Protein AF-W7PSU5-F1 (afdb_monomer)

Radius of gyration: 20.93 Å; Cα contacts (8 Å, |Δi|>4): 108; chains: 1; bounding box: 45×45×67 Å

Nearest PDB structures (foldseek):
  7b0c-assembly1_B  TM=6.839E-01  e=3.785E-07  Streptomyces coelicolor A3(2)
  2y75-assembly1_E  TM=8.834E-01  e=1.395E-05  Bacillus subtilis
  6y45-assembly2_D  TM=7.097E-01  e=4.373E-05  Streptomyces venezuelae ATCC 10712
  4chu-assembly1_A  TM=7.831E-01  e=3.377E-04  Escherichia coli K-12
  3k69-assembly1_A-2  TM=6.699E-01  e=1.546E-04  Lactiplantibacillus plantarum

Sequence (168 aa):
MQLTQFTDNALRVLMYLGFRNEDQVTISEISSAYDISRSYLMKVVSHLAAKGFVHTSRGKGGGIRLSRHPSLINLGEVIRECEPDFHVVECLGPVQSSCPLLPNACCARSCARRYMGSSASWTSTASKIWWRAPVLVMSSCAVPTESNVAPLTVDALPAELGILGNVA

Foldseek 3Di:
DDQDPLLVLLVLVLVVQLLVPPQFDALVRSCVVVVNDSVSVVVSQVLCVVVQQWDFDDDDRTHIHGNDHSVPDDSVVSSPSRGVDPDPDPLCDPDDDPDPCPDPRPPVNVVCCVVVVPPPDPDDDDDDDDDDDDDDDDDDDDDDDPVPPDPPPPVPDDPPPPPDDDDD

Solvent-accessible surface area (backbone atoms only — not comparable to full-atom values): 11193 Å² total; per-residue (Å²): 140,78,77,53,74,64,33,53,51,45,51,51,51,53,51,52,37,48,71,52,65,82,47,69,42,42,66,66,58,55,19,67,75,67,75,42,60,58,74,58,48,53,54,46,50,51,51,37,37,76,71,59,55,30,43,76,48,82,68,94,94,36,23,36,30,58,60,58,63,64,92,77,61,58,64,71,57,52,44,54,77,54,34,94,77,79,50,95,42,64,68,69,43,94,57,95,48,90,54,86,42,61,92,87,66,41,60,65,51,58,53,46,51,64,61,66,66,64,78,75,82,92,70,90,88,79,84,87,82,79,93,84,82,81,95,80,86,89,86,75,82,88,70,88,54,80,91,72,61,72,78,83,62,80,86,78,66,80,96,76,78,79,76,76,78,88,84,133

Secondary structure (DSSP, 8-state):
----HHHHHHHHHHHHHHHTTT--B-HHHHHHHHT--HHHHHHHHHHHHHTTSEEE--STT--EEESS-GGG--HHHHHHHH-TT--SSGGGSSS----TTTTTT-HHHHHHHHHHTTTS--SS---S--S-S------S--PPPGGGS----GGGS-S---------

pLDDT: mean 71.39, std 23.51, range [31.28, 97.44]

Structure (mmCIF, N/CA/C/O backbone):
data_AF-W7PSU5-F1
#
_entry.id   AF-W7PSU5-F1
#
loop_
_atom_site.group_PDB
_atom_site.id
_atom_site.type_symbol
_atom_site.label_atom_id
_atom_site.label_alt_id
_atom_site.label_comp_id
_atom_site.label_asym_id
_atom_site.label_entity_id
_atom_site.label_seq_id
_atom_site.pdbx_PDB_ins_code
_atom_site.Cartn_x
_a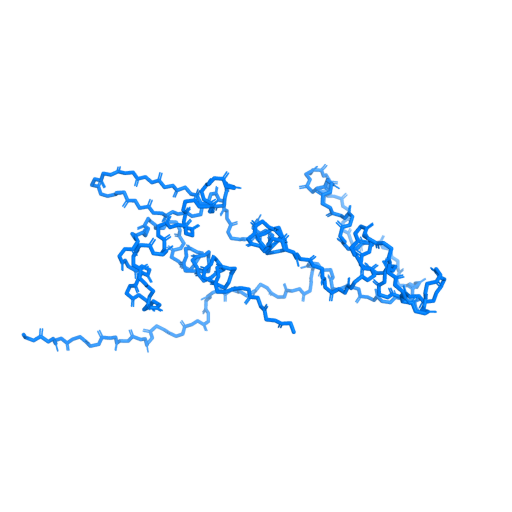tom_site.Cartn_y
_atom_site.Cartn_z
_atom_site.occupancy
_atom_site.B_iso_or_equiv
_atom_site.auth_seq_id
_atom_site.auth_comp_id
_atom_site.auth_asym_id
_atom_site.auth_atom_id
_atom_site.pdbx_PDB_model_num
ATOM 1 N N . MET A 1 1 ? 15.867 -12.017 -8.405 1.00 56.25 1 MET A N 1
ATOM 2 C CA . MET A 1 1 ? 14.949 -10.863 -8.464 1.00 56.25 1 MET A CA 1
ATOM 3 C C . MET A 1 1 ? 14.414 -10.651 -7.059 1.00 56.25 1 MET A C 1
ATOM 5 O O . MET A 1 1 ? 13.891 -11.602 -6.493 1.00 56.25 1 MET A O 1
ATOM 9 N N . GLN A 1 2 ? 14.635 -9.481 -6.471 1.00 71.12 2 GLN A N 1
ATOM 10 C CA . GLN A 1 2 ? 14.036 -9.083 -5.195 1.00 71.12 2 GLN A CA 1
ATOM 11 C C . GLN A 1 2 ? 13.128 -7.895 -5.508 1.00 71.12 2 GLN A C 1
ATOM 13 O O . GLN A 1 2 ? 13.562 -6.990 -6.217 1.00 71.12 2 GLN A O 1
ATOM 18 N N . LEU A 1 3 ? 11.871 -7.936 -5.063 1.00 85.69 3 LEU A N 1
ATOM 19 C CA . LEU A 1 3 ? 10.995 -6.766 -5.134 1.00 85.69 3 LEU A CA 1
ATOM 20 C C . LEU A 1 3 ? 11.542 -5.687 -4.202 1.00 85.69 3 LEU A C 1
ATOM 22 O O . LEU A 1 3 ? 12.170 -6.006 -3.185 1.00 85.69 3 LEU A O 1
ATOM 26 N N . THR A 1 4 ? 11.290 -4.419 -4.517 1.00 92.06 4 THR A N 1
ATOM 27 C CA . THR A 1 4 ? 11.630 -3.355 -3.573 1.00 92.06 4 THR A CA 1
ATOM 28 C C . THR A 1 4 ? 10.857 -3.532 -2.270 1.00 92.06 4 THR A C 1
ATOM 30 O O . THR A 1 4 ? 9.730 -4.033 -2.236 1.00 92.06 4 THR A O 1
ATOM 33 N N . GLN A 1 5 ? 11.443 -3.041 -1.177 1.00 93.06 5 GLN A N 1
ATOM 34 C CA . GLN A 1 5 ? 10.762 -2.968 0.116 1.00 93.06 5 GLN A CA 1
ATOM 35 C C . GLN A 1 5 ? 9.436 -2.188 0.018 1.00 93.06 5 GLN A C 1
ATOM 37 O O . GLN A 1 5 ? 8.506 -2.436 0.783 1.00 93.06 5 GLN A O 1
ATOM 42 N N . PHE A 1 6 ? 9.333 -1.261 -0.938 1.00 95.06 6 PHE A N 1
ATOM 43 C CA . PHE A 1 6 ? 8.112 -0.512 -1.199 1.00 95.06 6 PHE A CA 1
ATOM 44 C C . PHE A 1 6 ? 7.004 -1.413 -1.739 1.00 95.06 6 PHE A C 1
ATOM 46 O O . PHE A 1 6 ? 5.915 -1.445 -1.163 1.00 95.06 6 PHE A O 1
ATOM 53 N N . THR A 1 7 ? 7.300 -2.191 -2.781 1.00 95.00 7 THR A N 1
ATOM 54 C CA . THR A 1 7 ? 6.359 -3.151 -3.362 1.00 95.00 7 THR A CA 1
ATOM 55 C C . THR A 1 7 ? 5.948 -4.220 -2.347 1.00 95.00 7 THR A C 1
ATOM 57 O O . THR A 1 7 ? 4.759 -4.502 -2.216 1.00 95.00 7 THR A O 1
ATOM 60 N N . ASP A 1 8 ? 6.889 -4.762 -1.567 1.00 94.56 8 ASP A N 1
ATOM 61 C CA . ASP A 1 8 ? 6.575 -5.746 -0.517 1.00 94.56 8 ASP A CA 1
ATOM 62 C C . ASP A 1 8 ? 5.588 -5.182 0.518 1.00 94.56 8 ASP A C 1
ATOM 64 O O . ASP A 1 8 ? 4.549 -5.781 0.801 1.00 94.56 8 ASP A O 1
ATOM 68 N N . ASN A 1 9 ? 5.849 -3.976 1.029 1.00 96.62 9 ASN A N 1
ATOM 69 C CA . ASN A 1 9 ? 4.969 -3.355 2.017 1.00 96.62 9 ASN A CA 1
ATOM 70 C C . ASN A 1 9 ? 3.618 -2.930 1.432 1.00 96.62 9 ASN A C 1
ATOM 72 O O . ASN A 1 9 ? 2.608 -3.008 2.131 1.00 96.62 9 ASN A O 1
ATOM 76 N N . ALA A 1 10 ? 3.566 -2.529 0.161 1.00 97.00 10 ALA A N 1
ATOM 77 C CA . ALA A 1 10 ? 2.308 -2.264 -0.528 1.00 97.00 10 ALA A CA 1
ATOM 78 C C . ALA A 1 10 ? 1.428 -3.522 -0.584 1.00 97.00 10 ALA A C 1
ATOM 80 O O . ALA A 1 10 ? 0.242 -3.467 -0.252 1.00 97.00 10 ALA A O 1
ATOM 81 N N . LEU A 1 11 ? 2.021 -4.669 -0.922 1.00 96.50 11 LEU A N 1
ATOM 82 C CA . LEU A 1 11 ? 1.323 -5.951 -0.946 1.00 96.50 11 LEU A CA 1
ATOM 83 C C . LEU A 1 11 ? 0.847 -6.365 0.453 1.00 96.50 11 LEU A C 1
ATOM 85 O O . LEU A 1 11 ? -0.317 -6.735 0.605 1.00 96.50 11 LEU A O 1
ATOM 89 N N . ARG A 1 12 ? 1.689 -6.232 1.487 1.00 96.12 12 ARG A N 1
ATOM 90 C CA . ARG A 1 12 ? 1.302 -6.519 2.884 1.00 96.12 12 ARG A CA 1
ATOM 91 C C . ARG A 1 12 ? 0.121 -5.673 3.351 1.00 96.12 12 ARG A C 1
ATOM 93 O O . ARG A 1 12 ? -0.796 -6.202 3.971 1.00 96.12 12 ARG A O 1
ATOM 100 N N . VAL A 1 13 ? 0.110 -4.379 3.021 1.00 96.38 13 VAL A N 1
ATOM 101 C CA . VAL A 1 13 ? -1.021 -3.487 3.324 1.00 96.38 13 VAL A CA 1
ATOM 102 C C . VAL A 1 13 ? -2.303 -4.009 2.675 1.00 96.38 13 VAL A C 1
ATOM 104 O O . VAL A 1 13 ? -3.315 -4.138 3.357 1.00 96.38 13 VAL A O 1
ATOM 107 N N . LEU A 1 14 ? -2.274 -4.347 1.383 1.00 96.12 14 LEU A N 1
ATOM 108 C CA . LEU A 1 14 ? -3.460 -4.851 0.683 1.00 96.12 14 LEU A CA 1
ATOM 109 C C . LEU A 1 14 ? -3.956 -6.183 1.260 1.00 96.12 14 LEU A C 1
ATOM 111 O O . LEU A 1 14 ? -5.162 -6.351 1.430 1.00 96.12 14 LEU A O 1
ATOM 115 N N . MET A 1 15 ? -3.046 -7.098 1.609 1.00 94.69 15 MET A N 1
ATOM 116 C CA . MET A 1 15 ? -3.398 -8.364 2.264 1.00 94.69 15 MET A CA 1
ATOM 117 C C . MET A 1 15 ? -4.059 -8.129 3.624 1.00 94.69 15 MET A C 1
ATOM 119 O O . MET A 1 15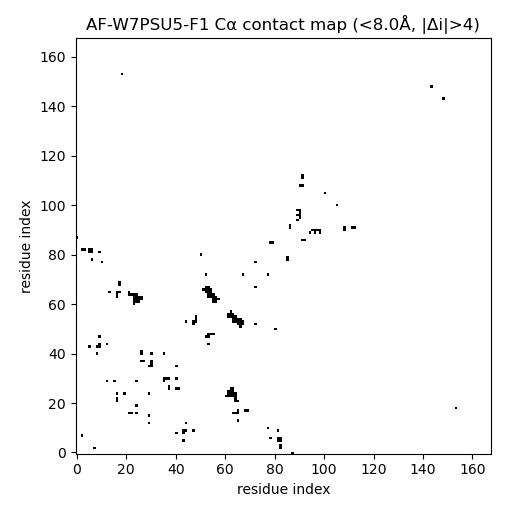 ? -5.096 -8.722 3.909 1.00 94.69 15 MET A O 1
ATOM 123 N N . TYR A 1 16 ? -3.502 -7.231 4.439 1.00 95.38 16 TYR A N 1
ATOM 124 C CA . TYR A 1 16 ? -4.054 -6.902 5.753 1.00 95.38 16 TYR A CA 1
ATOM 125 C C . TYR A 1 16 ? -5.459 -6.302 5.652 1.00 95.38 16 TYR A C 1
ATOM 127 O O . TYR A 1 16 ? -6.366 -6.702 6.380 1.00 95.38 16 TYR A O 1
ATOM 135 N N . LEU A 1 17 ? -5.659 -5.373 4.715 1.00 94.44 17 LEU A N 1
ATOM 136 C CA . LEU A 1 17 ? -6.968 -4.768 4.470 1.00 94.44 17 LEU A CA 1
ATOM 137 C C . LEU A 1 17 ? -7.978 -5.782 3.916 1.00 94.44 17 LEU A C 1
ATOM 139 O O . LEU A 1 17 ? -9.152 -5.721 4.267 1.00 94.44 17 LEU A O 1
ATOM 143 N N . GLY A 1 18 ? -7.533 -6.722 3.077 1.00 93.06 18 GLY A N 1
ATOM 144 C CA . GLY A 1 18 ? -8.379 -7.806 2.577 1.00 93.06 18 GLY A CA 1
ATOM 145 C C . GLY A 1 18 ? -8.791 -8.789 3.671 1.00 93.06 18 GLY A C 1
ATOM 146 O O . GLY A 1 18 ? -9.936 -9.227 3.692 1.00 93.06 18 GLY A O 1
ATOM 147 N N . PHE A 1 19 ? -7.894 -9.081 4.614 1.00 91.00 19 PHE A N 1
ATOM 148 C CA . PHE A 1 19 ? -8.184 -9.941 5.762 1.00 91.00 19 PHE A CA 1
ATOM 149 C C . PHE A 1 19 ? -9.191 -9.311 6.736 1.00 91.00 19 PHE A C 1
ATOM 151 O O . PHE A 1 19 ? -10.055 -10.003 7.263 1.00 91.00 19 PHE A O 1
ATOM 158 N N . ARG A 1 20 ? -9.114 -7.991 6.951 1.00 87.75 20 ARG A N 1
ATOM 159 C CA . ARG A 1 20 ? -10.017 -7.243 7.848 1.00 87.75 20 ARG A CA 1
ATOM 160 C C . ARG A 1 20 ? -11.418 -6.990 7.258 1.00 87.75 20 ARG A C 1
ATOM 162 O O . ARG A 1 20 ? -12.260 -6.447 7.955 1.00 87.75 20 ARG A O 1
ATOM 169 N N . ASN A 1 21 ? -11.658 -7.393 6.007 1.00 69.75 21 ASN A N 1
ATOM 170 C CA . ASN A 1 21 ? -12.967 -7.534 5.357 1.00 69.75 21 ASN A CA 1
ATOM 171 C C . ASN A 1 21 ? -13.977 -6.388 5.639 1.00 69.75 21 ASN A C 1
ATOM 173 O O . ASN A 1 21 ? -14.937 -6.545 6.382 1.00 69.75 21 ASN A O 1
ATOM 177 N N . GLU A 1 22 ? -13.746 -5.236 4.994 1.00 69.50 22 GLU A N 1
ATOM 178 C CA . GLU A 1 22 ? -14.517 -3.970 5.061 1.00 69.50 22 GLU A CA 1
ATOM 179 C C . GLU A 1 22 ? -14.327 -3.082 6.300 1.00 69.50 22 GLU A C 1
ATOM 181 O O . GLU A 1 22 ? -14.692 -1.898 6.246 1.00 69.50 22 GLU A O 1
ATOM 186 N N . ASP A 1 23 ? -13.662 -3.564 7.350 1.00 79.75 23 ASP A N 1
ATOM 187 C CA . ASP A 1 23 ? -13.284 -2.710 8.477 1.00 79.75 23 ASP A CA 1
ATOM 188 C C . ASP A 1 23 ? -12.331 -1.587 8.040 1.00 79.75 23 ASP A C 1
ATOM 190 O O . ASP A 1 23 ? -11.403 -1.774 7.243 1.00 79.75 23 ASP A O 1
ATOM 194 N N . GLN A 1 24 ? -12.534 -0.392 8.599 1.00 88.62 24 GLN A N 1
ATOM 195 C CA . GLN A 1 24 ? -11.554 0.681 8.470 1.00 88.62 24 GLN A CA 1
ATOM 196 C C . GLN A 1 24 ? -10.380 0.407 9.402 1.00 88.62 24 GLN A C 1
ATOM 198 O O . GLN A 1 24 ? -10.546 0.323 10.616 1.00 88.62 24 GLN A O 1
ATOM 203 N N . VAL A 1 25 ? -9.187 0.327 8.822 1.00 93.81 25 VAL A N 1
ATOM 204 C CA . VAL A 1 25 ? -7.939 0.082 9.546 1.00 93.81 25 VAL A CA 1
ATOM 205 C C . VAL A 1 25 ? -7.094 1.348 9.568 1.00 93.81 25 VAL A C 1
ATOM 207 O O . VAL A 1 25 ? -6.909 2.026 8.559 1.00 93.81 25 VAL A O 1
ATOM 210 N N . THR A 1 26 ? -6.523 1.677 10.712 1.00 94.62 26 THR A N 1
ATOM 211 C CA . THR A 1 26 ? -5.627 2.820 10.875 1.00 94.62 26 THR A CA 1
ATOM 212 C C . THR A 1 26 ? -4.181 2.482 10.499 1.00 94.62 26 THR A C 1
ATOM 214 O O . THR A 1 26 ? -3.723 1.345 10.593 1.00 94.62 26 THR A O 1
ATOM 217 N N . ILE A 1 27 ? -3.397 3.506 10.144 1.00 94.31 27 ILE A N 1
ATOM 218 C CA . ILE A 1 27 ? -1.950 3.348 9.901 1.00 94.31 27 ILE A CA 1
ATOM 219 C C . ILE A 1 27 ? -1.234 2.777 11.129 1.00 94.31 27 ILE A C 1
ATOM 221 O O . ILE A 1 27 ? -0.289 2.009 10.981 1.00 94.31 27 ILE A O 1
ATOM 225 N N . SER A 1 28 ? -1.674 3.150 12.334 1.00 94.12 28 SER A N 1
ATOM 226 C CA . SER A 1 28 ? -1.084 2.662 13.581 1.00 94.12 28 SER A CA 1
ATOM 227 C C . SER A 1 28 ? -1.268 1.153 13.745 1.00 94.12 28 SER A C 1
ATOM 229 O O . SER A 1 28 ? -0.313 0.485 14.115 1.00 94.12 28 SER A O 1
ATOM 231 N N . GLU A 1 29 ? -2.440 0.607 13.410 1.00 94.38 29 GLU A N 1
ATOM 232 C CA . GLU A 1 29 ? -2.683 -0.841 13.487 1.00 94.38 29 GLU A CA 1
ATOM 233 C C . GLU A 1 29 ? -1.777 -1.619 12.529 1.00 94.38 29 GLU A C 1
ATOM 235 O O . GLU A 1 29 ? -1.135 -2.582 12.938 1.00 94.38 29 GLU A O 1
ATOM 240 N N . ILE A 1 30 ? -1.655 -1.166 11.276 1.00 95.38 30 ILE A N 1
ATOM 241 C CA . ILE A 1 30 ? -0.785 -1.817 10.280 1.00 95.38 30 ILE A CA 1
ATOM 242 C C . ILE A 1 30 ? 0.691 -1.696 10.686 1.00 95.38 30 ILE A C 1
ATOM 244 O O . ILE A 1 30 ? 1.462 -2.643 10.541 1.00 95.38 30 ILE A O 1
ATOM 248 N N . SER A 1 31 ? 1.082 -0.531 11.208 1.00 96.12 31 SER A N 1
ATOM 249 C CA . SER A 1 31 ? 2.436 -0.264 11.702 1.00 96.12 31 SER A CA 1
ATOM 250 C C . SER A 1 31 ? 2.821 -1.231 12.814 1.00 96.12 31 SER A C 1
ATOM 252 O O . SER A 1 31 ? 3.891 -1.827 12.740 1.00 96.12 31 SER A O 1
ATOM 254 N N . SER A 1 32 ? 1.933 -1.440 13.788 1.00 95.56 32 SER A N 1
ATOM 255 C CA . SER A 1 32 ? 2.143 -2.394 14.877 1.00 95.56 32 SER A CA 1
ATOM 256 C C . SER A 1 32 ? 2.108 -3.850 14.409 1.00 95.56 32 SER A C 1
ATOM 258 O O . SER A 1 32 ? 2.882 -4.655 14.913 1.00 95.56 32 SER A O 1
ATOM 260 N N . ALA A 1 33 ? 1.254 -4.198 13.442 1.00 94.50 33 ALA A N 1
ATOM 261 C CA . ALA A 1 33 ? 1.125 -5.572 12.955 1.00 94.50 33 ALA A CA 1
ATOM 262 C C . ALA A 1 33 ? 2.362 -6.074 12.191 1.00 94.50 33 ALA A C 1
ATOM 264 O O . ALA A 1 33 ? 2.683 -7.258 12.260 1.00 94.50 33 ALA A O 1
ATOM 265 N N . TYR A 1 34 ? 3.047 -5.192 11.457 1.00 94.12 34 TYR A N 1
ATOM 266 C CA . TYR A 1 34 ? 4.189 -5.563 10.612 1.00 94.12 34 TYR A CA 1
ATOM 267 C C . TYR A 1 34 ? 5.526 -4.943 11.034 1.00 94.12 34 TYR A C 1
ATOM 269 O O . TYR A 1 34 ? 6.508 -5.122 10.318 1.00 94.12 34 TYR A O 1
ATOM 277 N N . ASP A 1 35 ? 5.564 -4.214 12.152 1.00 94.69 35 ASP A N 1
ATOM 278 C CA . ASP A 1 35 ? 6.736 -3.463 12.631 1.00 94.69 35 ASP A CA 1
ATOM 279 C C . ASP A 1 35 ? 7.332 -2.528 11.557 1.00 94.69 35 ASP A C 1
ATOM 281 O O . ASP A 1 35 ? 8.532 -2.475 11.288 1.00 94.69 35 ASP A O 1
ATOM 285 N N . ILE A 1 36 ? 6.453 -1.784 10.878 1.00 94.88 36 ILE A N 1
ATOM 286 C CA . ILE A 1 36 ? 6.832 -0.825 9.832 1.00 94.88 36 ILE A CA 1
ATOM 287 C C . ILE A 1 36 ? 6.629 0.583 10.371 1.00 94.88 36 ILE A C 1
ATOM 289 O O . ILE A 1 36 ? 5.572 0.898 10.916 1.00 94.88 36 ILE A O 1
ATOM 293 N N . SER A 1 37 ? 7.592 1.482 10.157 1.00 97.12 37 SER A N 1
ATOM 294 C CA . SER A 1 37 ? 7.438 2.873 10.596 1.00 97.12 37 SER A CA 1
ATOM 295 C C . SER A 1 37 ? 6.192 3.543 9.989 1.00 97.12 37 SER A C 1
ATOM 297 O O . SER A 1 37 ? 5.939 3.477 8.781 1.00 97.12 37 SER A O 1
ATOM 299 N N . ARG A 1 38 ? 5.432 4.267 10.824 1.00 96.25 38 ARG A N 1
ATOM 300 C CA . ARG A 1 38 ? 4.224 5.005 10.402 1.00 96.25 38 ARG A CA 1
ATOM 301 C C . ARG A 1 38 ? 4.494 5.967 9.244 1.00 96.25 38 ARG A C 1
ATOM 303 O O . ARG A 1 38 ? 3.694 6.060 8.319 1.00 96.25 38 ARG A O 1
ATOM 310 N N . SER A 1 39 ? 5.638 6.651 9.270 1.00 96.56 39 SER A N 1
ATOM 311 C CA . SER A 1 39 ? 6.050 7.590 8.221 1.00 96.56 39 SER A CA 1
ATOM 312 C C . SER A 1 39 ? 6.246 6.911 6.868 1.00 96.56 39 SER A C 1
ATOM 314 O O . SER A 1 39 ? 5.904 7.490 5.838 1.00 96.56 39 SER A O 1
ATOM 316 N N . TYR A 1 40 ? 6.777 5.687 6.856 1.00 96.62 40 TYR A N 1
ATOM 317 C CA . TYR A 1 40 ? 6.929 4.918 5.627 1.00 96.62 40 TYR A CA 1
ATOM 318 C C . TYR A 1 40 ? 5.583 4.387 5.128 1.00 96.62 40 TYR A C 1
ATOM 320 O O . TYR A 1 40 ? 5.254 4.569 3.956 1.00 96.62 40 TYR A O 1
ATOM 328 N N . LEU A 1 41 ? 4.752 3.842 6.024 1.00 96.56 41 LEU A N 1
ATOM 329 C CA . LEU A 1 41 ? 3.398 3.402 5.676 1.00 96.56 41 LEU A CA 1
ATOM 330 C C . LEU A 1 41 ? 2.535 4.533 5.117 1.00 96.56 41 LEU A C 1
ATOM 332 O O . LEU A 1 41 ? 1.804 4.307 4.161 1.00 96.56 41 LEU A O 1
ATOM 336 N N . MET A 1 42 ? 2.654 5.760 5.636 1.00 95.94 42 MET A N 1
ATOM 337 C CA . MET A 1 42 ? 1.968 6.917 5.050 1.00 95.94 42 MET A CA 1
ATOM 338 C C . MET A 1 42 ? 2.316 7.105 3.570 1.00 95.94 42 MET A C 1
ATOM 340 O O . MET A 1 42 ? 1.421 7.396 2.777 1.00 95.94 42 MET A O 1
ATOM 344 N N . LYS A 1 43 ? 3.583 6.911 3.178 1.00 96.88 43 LYS A N 1
ATOM 345 C CA . LYS A 1 43 ? 4.012 7.013 1.773 1.00 96.88 43 LYS A CA 1
ATOM 346 C C . LYS A 1 43 ? 3.408 5.894 0.928 1.00 96.88 43 LYS A C 1
ATOM 348 O O . LYS A 1 43 ? 2.835 6.173 -0.120 1.00 96.88 43 LYS A O 1
ATOM 353 N N . VAL A 1 44 ? 3.487 4.656 1.416 1.00 97.44 44 VAL A N 1
ATOM 354 C CA . VAL A 1 44 ? 2.924 3.472 0.745 1.00 97.44 44 VAL A CA 1
ATOM 355 C C . VAL A 1 44 ? 1.412 3.620 0.548 1.00 97.44 44 VAL A C 1
ATOM 357 O O . VAL A 1 44 ? 0.913 3.502 -0.568 1.00 97.44 44 VAL A O 1
ATOM 360 N N . VAL A 1 45 ? 0.674 3.950 1.609 1.00 97.00 45 VAL A N 1
ATOM 361 C CA . VAL A 1 45 ? -0.787 4.111 1.570 1.00 97.00 45 VAL A CA 1
ATOM 362 C C . VAL A 1 45 ? -1.193 5.274 0.670 1.00 97.00 45 VAL A C 1
ATOM 364 O O . VAL A 1 45 ? -2.151 5.146 -0.087 1.00 97.00 45 VAL A O 1
ATOM 367 N N . SER A 1 46 ? -0.465 6.394 0.709 1.00 97.06 46 SER A N 1
ATOM 368 C CA . SER A 1 46 ? -0.749 7.535 -0.173 1.00 97.06 46 SER A CA 1
ATOM 369 C C . SER A 1 46 ? -0.578 7.164 -1.645 1.00 97.06 46 SER A C 1
ATOM 371 O O . SER A 1 46 ? -1.407 7.549 -2.467 1.00 97.06 46 SER A O 1
ATOM 373 N N . HIS A 1 47 ? 0.448 6.375 -1.974 1.00 97.12 47 HIS A N 1
ATOM 374 C CA . HIS A 1 47 ? 0.652 5.853 -3.326 1.00 97.12 47 HIS A CA 1
ATOM 375 C C . HIS A 1 47 ? -0.484 4.923 -3.756 1.00 97.12 47 HIS A C 1
ATOM 377 O O . HIS A 1 47 ? -1.083 5.127 -4.808 1.00 97.12 47 HIS A O 1
ATOM 383 N N . LEU A 1 48 ? -0.847 3.954 -2.912 1.00 97.19 48 LEU A N 1
ATOM 384 C CA . LEU A 1 48 ? -1.963 3.042 -3.180 1.00 97.19 48 LEU A CA 1
ATOM 385 C C . LEU A 1 48 ? -3.299 3.783 -3.344 1.00 97.19 48 LEU A C 1
ATOM 387 O O . LEU A 1 48 ? -4.118 3.398 -4.179 1.00 97.19 48 LEU A O 1
ATOM 391 N N . ALA A 1 49 ? -3.521 4.849 -2.571 1.00 96.94 49 ALA A N 1
ATOM 392 C CA . ALA A 1 49 ? -4.717 5.680 -2.669 1.00 96.94 49 ALA A CA 1
ATOM 393 C C . ALA A 1 49 ? -4.740 6.472 -3.983 1.00 96.94 49 ALA A C 1
ATOM 395 O O . ALA A 1 49 ? -5.765 6.501 -4.661 1.00 96.94 49 ALA A O 1
ATOM 396 N N . ALA A 1 50 ? -3.604 7.054 -4.381 1.00 96.69 50 ALA A N 1
ATOM 397 C CA . ALA A 1 50 ? -3.469 7.763 -5.653 1.00 96.69 50 ALA A CA 1
ATOM 398 C C . ALA A 1 50 ? -3.711 6.846 -6.864 1.00 96.69 50 ALA A C 1
ATOM 400 O O . ALA A 1 50 ? -4.246 7.292 -7.876 1.00 96.69 50 ALA A O 1
ATOM 401 N N . LYS A 1 51 ? -3.361 5.560 -6.748 1.00 96.31 51 LYS A N 1
ATOM 402 C CA . LYS A 1 51 ? -3.621 4.525 -7.763 1.00 96.31 51 LYS A CA 1
ATOM 403 C C . LYS A 1 51 ? -5.006 3.876 -7.650 1.00 96.31 51 LYS A C 1
ATOM 405 O O . LYS A 1 51 ? -5.357 3.030 -8.463 1.00 96.31 51 LYS A O 1
ATOM 410 N N . GLY A 1 52 ? -5.817 4.271 -6.667 1.00 95.50 52 GLY A N 1
ATOM 411 C CA . GLY A 1 52 ? -7.189 3.787 -6.521 1.00 95.50 52 GLY A CA 1
ATOM 412 C C . GLY A 1 52 ? -7.308 2.340 -6.036 1.00 95.50 52 GLY A C 1
ATOM 413 O O . GLY A 1 52 ? -8.336 1.705 -6.282 1.00 95.50 52 GLY A O 1
ATOM 414 N N . PHE A 1 53 ? -6.295 1.804 -5.347 1.00 96.12 53 PHE A N 1
ATOM 415 C CA . PHE A 1 53 ? -6.367 0.488 -4.692 1.00 96.12 53 PHE A CA 1
ATOM 416 C C . PHE A 1 53 ? -6.997 0.557 -3.297 1.00 96.12 53 PHE A C 1
ATOM 418 O O . PHE A 1 53 ? -7.614 -0.406 -2.842 1.00 96.12 53 PHE A O 1
ATOM 425 N N . VAL A 1 54 ? -6.872 1.702 -2.620 1.00 96.56 54 VAL A N 1
ATOM 426 C CA . VAL A 1 54 ? -7.419 1.922 -1.276 1.00 96.56 54 VAL A CA 1
ATOM 427 C C . VAL A 1 54 ? -8.168 3.247 -1.190 1.00 96.56 54 VAL A C 1
ATOM 429 O O . VAL A 1 54 ? -7.859 4.205 -1.899 1.00 96.56 54 VAL A O 1
ATOM 432 N N . HIS A 1 55 ? -9.130 3.313 -0.278 1.00 94.44 55 HIS A N 1
ATOM 433 C CA . HIS A 1 55 ? -9.754 4.554 0.159 1.00 94.44 55 HIS A CA 1
ATOM 434 C C . HIS A 1 55 ? -9.239 4.938 1.537 1.00 94.44 55 HIS A C 1
ATOM 436 O O . HIS A 1 55 ? -9.113 4.090 2.419 1.00 94.44 55 HIS A O 1
ATOM 442 N N . THR A 1 56 ? -8.981 6.231 1.719 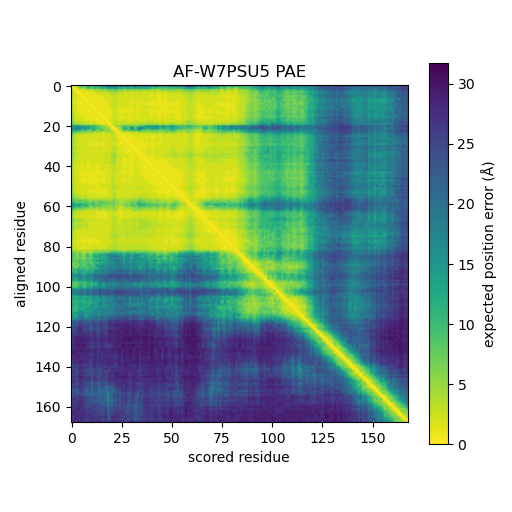1.00 94.50 56 THR A N 1
ATOM 443 C CA . THR A 1 56 ? -8.585 6.802 3.003 1.00 94.50 56 THR A CA 1
ATOM 444 C C . THR A 1 56 ? -9.631 7.809 3.465 1.00 94.50 56 THR A C 1
ATOM 446 O O . THR A 1 56 ? -10.103 8.643 2.691 1.00 94.50 56 THR A O 1
ATOM 449 N N . SER A 1 57 ? -10.018 7.721 4.731 1.00 92.12 57 SER A N 1
ATOM 450 C CA . SER A 1 57 ? -10.923 8.655 5.399 1.00 92.12 57 SER A CA 1
ATOM 451 C C . SER A 1 57 ? -10.179 9.331 6.552 1.00 92.12 57 SER A C 1
ATOM 453 O O . SER A 1 57 ? -9.351 8.725 7.232 1.00 92.12 57 SER A O 1
ATOM 455 N N . ARG A 1 58 ? -10.445 10.622 6.764 1.00 87.19 58 ARG A N 1
ATOM 456 C CA . ARG A 1 58 ? -9.871 11.395 7.876 1.00 87.19 58 ARG A CA 1
ATOM 457 C C . ARG A 1 58 ? -10.915 11.604 8.970 1.00 87.19 58 ARG A C 1
ATOM 459 O O . ARG A 1 58 ? -12.107 11.634 8.686 1.00 87.19 58 ARG A O 1
ATOM 466 N N . GLY A 1 59 ? -10.448 11.830 10.196 1.00 85.50 59 GLY A N 1
ATOM 467 C CA . GLY A 1 59 ? -11.293 12.155 11.347 1.00 85.50 59 GLY A CA 1
ATOM 468 C C . GLY A 1 59 ? -11.513 10.982 12.302 1.00 85.50 59 G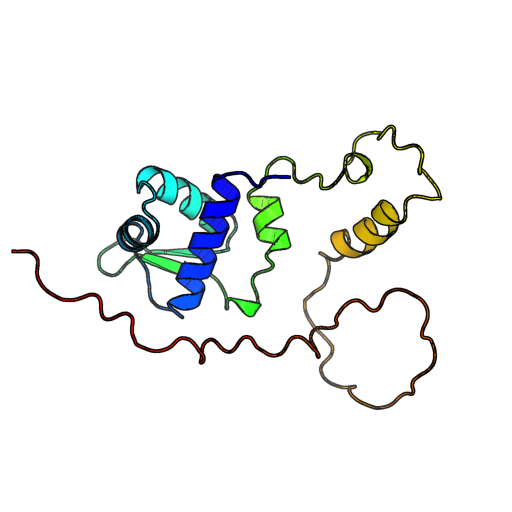LY A C 1
ATOM 469 O O . GLY A 1 59 ? -10.871 9.936 12.200 1.00 85.50 59 GLY A O 1
ATOM 470 N N . LYS A 1 60 ? -12.404 11.186 13.278 1.00 81.25 60 LYS A N 1
ATOM 471 C CA . LYS A 1 60 ? -12.753 10.178 14.287 1.00 81.25 60 LYS A CA 1
ATOM 472 C C . LYS A 1 60 ? -13.506 9.028 13.614 1.00 81.25 60 LYS A C 1
ATOM 474 O O . LYS A 1 60 ? -14.522 9.266 12.973 1.00 81.25 60 LYS A O 1
ATOM 479 N N . GLY A 1 61 ? -12.995 7.806 13.764 1.00 79.94 61 GLY A N 1
ATOM 480 C CA . GLY A 1 61 ? -13.509 6.635 13.047 1.00 79.94 61 GLY A CA 1
ATOM 481 C C . GLY A 1 61 ? -13.098 6.581 11.574 1.00 79.94 61 GLY A C 1
ATOM 482 O O . GLY A 1 61 ? -13.730 5.860 10.815 1.00 79.94 61 GLY A O 1
ATOM 483 N N . GLY A 1 62 ? -12.091 7.368 11.171 1.00 87.44 62 GLY A N 1
ATOM 484 C CA . GLY A 1 62 ? -11.455 7.260 9.863 1.00 87.44 62 GLY A CA 1
ATOM 485 C C . GLY A 1 62 ? -10.401 6.150 9.807 1.00 87.44 62 GLY A C 1
ATOM 486 O O . GLY A 1 62 ? -9.994 5.602 10.832 1.00 87.44 62 GLY A O 1
ATOM 487 N N . GLY A 1 63 ? -9.907 5.861 8.608 1.00 92.81 63 GLY A N 1
ATOM 488 C CA . GLY A 1 63 ? -8.921 4.818 8.377 1.00 92.81 63 GLY A CA 1
ATOM 489 C C . GLY A 1 63 ? -8.707 4.538 6.897 1.00 92.81 63 GLY A C 1
ATOM 490 O O . GLY A 1 63 ? -8.886 5.400 6.034 1.00 92.81 63 GLY A O 1
ATOM 491 N N . ILE A 1 64 ? -8.281 3.318 6.620 1.00 95.75 64 ILE A N 1
ATOM 492 C CA . ILE A 1 64 ? -7.911 2.808 5.311 1.00 95.75 64 ILE A CA 1
ATOM 493 C C . ILE A 1 64 ? -8.743 1.557 5.065 1.00 95.75 64 ILE A C 1
ATOM 495 O O . ILE A 1 64 ? -8.882 0.717 5.951 1.00 95.75 64 ILE A O 1
ATOM 499 N N . ARG A 1 65 ? -9.276 1.431 3.853 1.00 95.06 65 ARG A N 1
ATOM 500 C CA . ARG A 1 65 ? -9.961 0.226 3.374 1.00 95.06 65 ARG A CA 1
ATOM 501 C C . ARG A 1 65 ? -9.653 -0.005 1.903 1.00 95.06 65 ARG A C 1
ATOM 503 O O . ARG A 1 65 ? -9.235 0.926 1.211 1.00 95.06 65 ARG A O 1
ATOM 510 N N . LEU A 1 66 ? -9.886 -1.214 1.406 1.00 95.38 66 LEU A N 1
ATOM 511 C CA . LEU A 1 66 ? -9.788 -1.482 -0.029 1.00 95.38 66 LEU A CA 1
ATOM 512 C C . LEU A 1 66 ? -10.832 -0.672 -0.809 1.00 95.38 66 LEU A C 1
ATOM 514 O O . LEU A 1 66 ? -11.928 -0.401 -0.316 1.00 95.38 66 LEU A O 1
ATOM 518 N N . SER A 1 67 ? -10.489 -0.271 -2.033 1.00 94.25 67 SER A N 1
ATOM 519 C CA . SER A 1 67 ? -11.429 0.424 -2.924 1.00 94.25 67 SER A CA 1
ATOM 520 C C . SER A 1 67 ? -12.450 -0.505 -3.578 1.00 94.25 67 SER A C 1
ATOM 522 O O . SER A 1 67 ? -13.483 -0.058 -4.069 1.00 94.25 67 SER A O 1
ATOM 524 N N . ARG A 1 68 ? -12.146 -1.803 -3.600 1.00 91.50 68 ARG A N 1
ATOM 525 C CA . ARG A 1 68 ? -12.933 -2.866 -4.222 1.00 91.50 68 ARG A CA 1
ATOM 526 C C . ARG A 1 68 ? -12.670 -4.188 -3.504 1.00 91.50 68 ARG A C 1
ATOM 528 O O . ARG A 1 68 ? -11.704 -4.297 -2.752 1.00 91.50 68 ARG A O 1
ATOM 535 N N . HIS A 1 69 ? -13.509 -5.187 -3.763 1.00 91.06 69 HIS A N 1
ATOM 536 C CA . HIS A 1 69 ? -13.346 -6.526 -3.195 1.00 91.06 69 HIS A CA 1
ATOM 537 C C . HIS A 1 69 ? -11.945 -7.101 -3.513 1.00 91.06 69 HIS A C 1
ATOM 539 O O . HIS A 1 69 ? -11.483 -6.920 -4.645 1.00 91.06 69 HIS A O 1
ATOM 545 N N . PRO A 1 70 ? -11.270 -7.807 -2.578 1.00 91.19 70 PRO A N 1
ATOM 546 C CA . PRO A 1 70 ? -9.917 -8.335 -2.784 1.00 91.19 70 PRO A CA 1
ATOM 547 C C . PRO A 1 70 ? -9.749 -9.148 -4.074 1.00 91.19 70 PRO A C 1
ATOM 549 O O . PRO A 1 70 ? -8.737 -9.014 -4.755 1.00 91.19 70 PRO A O 1
ATOM 552 N N . SER A 1 71 ? -10.761 -9.937 -4.456 1.00 90.38 71 SER A N 1
ATOM 553 C CA . SER A 1 71 ? -10.731 -10.745 -5.689 1.00 90.38 71 SER A CA 1
ATOM 554 C C . SER A 1 71 ? -10.692 -9.923 -6.983 1.00 90.38 71 SER A C 1
ATOM 556 O O . SER A 1 71 ? -10.390 -10.468 -8.038 1.00 90.38 71 SER A O 1
ATOM 558 N N . LEU A 1 72 ? -10.994 -8.622 -6.919 1.00 90.81 72 LEU A N 1
ATOM 559 C CA . LEU A 1 72 ? -10.962 -7.701 -8.058 1.00 90.81 72 LEU A CA 1
ATOM 560 C C . LEU A 1 72 ? -9.640 -6.922 -8.152 1.00 90.81 72 LEU A C 1
ATOM 562 O O . LEU A 1 72 ? -9.498 -6.067 -9.028 1.00 90.81 72 LEU A O 1
ATOM 566 N N . ILE A 1 73 ? -8.690 -7.157 -7.241 1.00 91.38 73 ILE A N 1
ATOM 567 C CA . ILE A 1 73 ? -7.389 -6.482 -7.227 1.00 91.38 73 ILE A CA 1
ATOM 568 C C . ILE A 1 73 ? -6.361 -7.365 -7.943 1.00 91.38 73 ILE A C 1
ATOM 570 O O . ILE A 1 73 ? -5.982 -8.428 -7.455 1.00 91.38 73 ILE A O 1
ATOM 574 N N . ASN A 1 74 ? -5.873 -6.913 -9.101 1.00 90.94 74 ASN A N 1
ATOM 575 C CA . ASN A 1 74 ? -4.845 -7.628 -9.852 1.00 90.94 74 ASN A CA 1
ATOM 576 C C . ASN A 1 74 ? -3.451 -7.342 -9.268 1.00 90.94 74 ASN A C 1
ATOM 578 O O . ASN A 1 74 ? -2.940 -6.228 -9.366 1.00 90.94 74 ASN A O 1
ATOM 582 N N . LEU A 1 75 ? -2.792 -8.361 -8.710 1.00 90.62 75 LEU A N 1
ATOM 583 C CA . LEU A 1 75 ? -1.452 -8.206 -8.127 1.00 90.62 75 LEU A CA 1
ATOM 584 C C . LEU A 1 75 ? -0.398 -7.747 -9.144 1.00 90.62 75 LEU A C 1
ATOM 586 O O . LEU A 1 75 ? 0.515 -7.007 -8.791 1.00 90.62 75 LEU A O 1
ATOM 590 N N . GLY A 1 76 ? -0.521 -8.152 -10.410 1.00 89.00 76 GLY A N 1
ATOM 591 C CA . GLY A 1 76 ? 0.386 -7.722 -11.471 1.00 89.00 76 GLY A CA 1
ATOM 592 C C . GLY A 1 76 ? 0.254 -6.234 -11.798 1.00 89.00 76 GLY A C 1
ATOM 593 O O . GLY A 1 76 ? 1.242 -5.608 -12.163 1.00 89.00 76 GLY A O 1
ATOM 594 N N . GLU A 1 77 ? -0.939 -5.656 -11.650 1.00 90.00 77 GLU A N 1
ATOM 595 C CA . GLU A 1 77 ? -1.147 -4.206 -11.736 1.00 90.00 77 GLU A CA 1
ATOM 596 C C . GLU A 1 77 ? -0.470 -3.499 -10.558 1.00 90.00 77 GLU A C 1
ATOM 598 O O . GLU A 1 77 ? 0.357 -2.621 -10.776 1.00 90.00 77 GLU A O 1
ATOM 603 N N . VAL A 1 78 ? -0.719 -3.954 -9.325 1.00 93.19 78 VAL A N 1
ATOM 604 C CA . VAL A 1 78 ? -0.102 -3.379 -8.115 1.00 93.19 78 VAL A CA 1
ATOM 605 C C . VAL A 1 78 ? 1.422 -3.385 -8.213 1.00 93.19 78 VAL A C 1
ATOM 607 O O . VAL A 1 78 ? 2.059 -2.363 -7.975 1.00 93.19 78 VAL A O 1
ATOM 610 N N . ILE A 1 79 ? 2.016 -4.515 -8.605 1.00 91.81 79 ILE A N 1
ATOM 611 C CA . ILE A 1 79 ? 3.473 -4.641 -8.721 1.00 91.81 79 ILE A CA 1
ATOM 612 C C . ILE A 1 79 ? 4.024 -3.675 -9.776 1.00 91.81 79 ILE A C 1
ATOM 614 O O . ILE A 1 79 ? 5.021 -3.016 -9.509 1.00 91.81 79 ILE A O 1
ATOM 618 N N . ARG A 1 80 ? 3.378 -3.537 -10.942 1.00 87.12 80 ARG A N 1
ATOM 619 C CA . ARG A 1 80 ? 3.814 -2.584 -11.983 1.00 87.12 80 ARG A CA 1
ATOM 620 C C . ARG A 1 80 ? 3.700 -1.129 -11.537 1.00 87.12 80 ARG A C 1
ATOM 622 O O . ARG A 1 80 ? 4.506 -0.308 -11.950 1.00 87.12 80 ARG A O 1
ATOM 629 N N . GLU A 1 81 ? 2.706 -0.811 -10.715 1.00 91.06 81 GLU A N 1
ATOM 630 C CA . GLU A 1 81 ? 2.512 0.543 -10.193 1.00 91.06 81 GLU A CA 1
ATOM 631 C C . GLU A 1 81 ? 3.451 0.874 -9.025 1.00 91.06 81 GLU A C 1
ATOM 633 O O . GLU A 1 81 ? 3.705 2.049 -8.756 1.00 91.06 81 GLU A O 1
ATOM 638 N N . CYS A 1 82 ? 3.934 -0.132 -8.294 1.00 91.38 82 CYS A N 1
ATOM 639 C CA . CYS A 1 82 ? 4.841 0.045 -7.157 1.00 91.38 82 CYS A CA 1
ATOM 640 C C . CYS A 1 82 ? 6.321 -0.096 -7.530 1.00 91.38 82 CYS A C 1
ATOM 642 O O . CYS A 1 82 ? 7.166 0.498 -6.861 1.00 91.38 82 CYS A O 1
ATOM 644 N N . GLU A 1 83 ? 6.633 -0.851 -8.581 1.00 88.75 83 GLU A N 1
ATOM 645 C CA . GLU A 1 83 ? 7.996 -1.154 -8.995 1.00 88.75 83 GLU A CA 1
ATOM 646 C C . GLU A 1 83 ? 8.381 -0.314 -10.228 1.00 88.75 83 GLU A C 1
ATOM 648 O O . GLU A 1 83 ? 7.815 -0.526 -11.303 1.00 88.75 83 GLU A O 1
ATOM 653 N N . PRO A 1 84 ? 9.333 0.632 -10.111 1.00 75.38 84 PRO A N 1
ATOM 654 C CA . PRO A 1 84 ? 9.658 1.566 -11.192 1.00 75.38 84 PRO A CA 1
ATOM 655 C C . PRO A 1 84 ? 10.227 0.882 -12.447 1.00 75.38 84 PRO A C 1
ATOM 657 O O . PRO A 1 84 ? 9.949 1.337 -13.551 1.00 75.38 84 PRO A O 1
ATOM 660 N N . ASP A 1 85 ? 10.947 -0.237 -12.290 1.00 71.44 85 ASP A N 1
ATOM 661 C CA . ASP A 1 85 ? 11.599 -0.971 -13.382 1.00 71.44 85 ASP A CA 1
ATOM 662 C C . ASP A 1 85 ? 11.199 -2.457 -13.378 1.00 71.44 85 ASP A C 1
ATOM 664 O O . ASP A 1 85 ? 12.026 -3.359 -13.207 1.00 71.44 85 ASP A O 1
ATOM 668 N N . PHE A 1 86 ? 9.906 -2.748 -13.565 1.00 70.62 86 PHE A N 1
ATOM 669 C CA . PHE A 1 86 ? 9.424 -4.132 -13.655 1.00 70.62 86 PHE A CA 1
ATOM 670 C C . PHE A 1 86 ? 9.790 -4.788 -15.003 1.00 70.62 86 PHE A C 1
ATOM 672 O O . PHE A 1 86 ? 8.947 -5.044 -15.869 1.00 70.62 86 PHE A O 1
ATOM 679 N N . HIS A 1 87 ? 11.073 -5.097 -15.186 1.00 70.06 87 HIS A N 1
ATOM 680 C CA . HIS A 1 87 ? 11.587 -5.891 -16.298 1.00 70.06 87 HIS A CA 1
ATOM 681 C C . HIS A 1 87 ? 12.006 -7.272 -15.795 1.00 70.06 87 HIS A C 1
ATOM 683 O O . HIS A 1 87 ? 13.121 -7.473 -15.328 1.00 70.06 87 HIS A O 1
ATOM 689 N N . VAL A 1 88 ? 11.096 -8.247 -15.906 1.00 69.19 88 VAL A N 1
ATOM 690 C CA . VAL A 1 88 ? 11.342 -9.639 -15.472 1.00 69.19 88 VAL A CA 1
ATOM 691 C C . VAL A 1 88 ? 12.582 -10.231 -16.152 1.00 69.19 88 VAL A C 1
ATOM 693 O O . VAL A 1 88 ? 13.339 -10.969 -15.531 1.00 69.19 88 VAL A O 1
ATOM 696 N N . VAL A 1 89 ? 12.812 -9.873 -17.417 1.00 71.69 89 VAL A N 1
ATOM 697 C CA . VAL A 1 89 ? 14.081 -10.071 -18.127 1.00 71.69 89 VAL A CA 1
ATOM 698 C C . VAL A 1 89 ? 14.296 -8.900 -19.087 1.00 71.69 89 VAL A C 1
ATOM 700 O O . VAL A 1 89 ? 13.326 -8.322 -19.578 1.00 71.69 89 VAL A O 1
ATOM 703 N N . GLU A 1 90 ? 15.552 -8.570 -19.395 1.00 72.31 90 GLU A N 1
ATOM 704 C CA . GLU A 1 90 ? 15.939 -7.472 -20.303 1.00 72.31 90 GLU A CA 1
ATOM 705 C C . GLU A 1 90 ? 15.190 -7.543 -21.643 1.00 72.31 90 GLU A C 1
ATOM 707 O O . GLU A 1 90 ? 14.689 -6.545 -22.155 1.00 72.31 90 GLU A O 1
ATOM 712 N N . CYS A 1 91 ? 15.008 -8.755 -22.177 1.00 72.44 91 CYS A N 1
ATOM 713 C CA . CYS A 1 91 ? 14.279 -8.969 -23.419 1.00 72.44 91 CYS A CA 1
ATOM 714 C C . CYS A 1 91 ? 12.758 -8.764 -23.315 1.00 72.44 91 CYS A C 1
ATOM 716 O O . CYS A 1 91 ? 12.067 -8.927 -24.316 1.00 72.44 91 CYS A O 1
ATOM 718 N N . LEU A 1 92 ? 12.205 -8.385 -22.171 1.00 71.50 92 LEU A N 1
ATOM 719 C CA . LEU A 1 92 ? 10.805 -7.970 -22.044 1.00 71.50 92 LEU A CA 1
ATOM 720 C C . LEU A 1 92 ? 10.637 -6.457 -21.918 1.00 71.50 92 LEU A C 1
ATOM 722 O O . LEU A 1 92 ? 9.506 -5.979 -21.968 1.00 71.50 92 LEU A O 1
ATOM 726 N N . GLY A 1 93 ? 11.736 -5.718 -21.775 1.00 68.44 93 GLY A N 1
ATOM 727 C CA . GLY A 1 93 ? 11.721 -4.265 -21.754 1.00 68.44 93 GLY A CA 1
ATOM 728 C C . GLY A 1 93 ? 11.573 -3.641 -23.149 1.00 68.44 93 GLY A C 1
ATOM 729 O O . GLY A 1 93 ? 11.675 -4.332 -24.168 1.00 68.44 93 GLY A O 1
ATOM 730 N N . PRO A 1 94 ? 11.341 -2.318 -23.207 1.00 62.69 94 PRO A N 1
ATOM 731 C CA . PRO A 1 94 ? 11.273 -1.559 -24.456 1.00 62.69 94 PRO A CA 1
ATOM 732 C C . PRO A 1 94 ? 12.647 -1.367 -25.125 1.00 62.69 94 PRO A C 1
ATOM 734 O O . PRO A 1 94 ? 12.714 -0.973 -26.287 1.00 62.69 94 PRO A O 1
ATOM 737 N N . VAL A 1 95 ? 13.740 -1.634 -24.403 1.00 65.00 95 VAL A N 1
ATOM 738 C CA . VAL A 1 95 ? 15.120 -1.447 -24.870 1.00 65.00 95 VAL A CA 1
ATOM 739 C C . VAL A 1 95 ? 15.554 -2.610 -25.773 1.00 65.00 95 VAL A C 1
ATOM 741 O O . VAL A 1 95 ? 15.106 -3.748 -25.610 1.00 65.00 95 VAL A O 1
ATOM 744 N N . GLN A 1 96 ? 16.441 -2.334 -26.739 1.00 65.81 96 GLN A N 1
ATOM 745 C CA . GLN A 1 96 ? 17.113 -3.383 -27.508 1.00 65.81 96 GLN A CA 1
ATOM 746 C C . GLN A 1 96 ? 17.869 -4.312 -26.560 1.00 65.81 96 GLN A C 1
ATOM 748 O O . GLN A 1 96 ? 18.864 -3.933 -25.957 1.00 65.81 96 GLN A O 1
ATOM 753 N N . SER A 1 97 ? 17.383 -5.540 -26.452 1.00 67.38 97 SER A N 1
ATOM 754 C CA . SER A 1 97 ? 17.999 -6.576 -25.638 1.00 67.38 97 SER A CA 1
ATOM 755 C C . SER A 1 97 ? 19.001 -7.384 -26.453 1.00 67.38 97 SER A C 1
ATOM 757 O O . SER A 1 97 ? 18.633 -7.868 -27.528 1.00 67.38 97 SER A O 1
ATOM 759 N N . SER A 1 98 ? 20.188 -7.651 -25.908 1.00 74.94 98 SER A N 1
ATOM 760 C CA . SER A 1 98 ? 21.214 -8.485 -26.572 1.00 74.94 98 SER A CA 1
ATOM 761 C 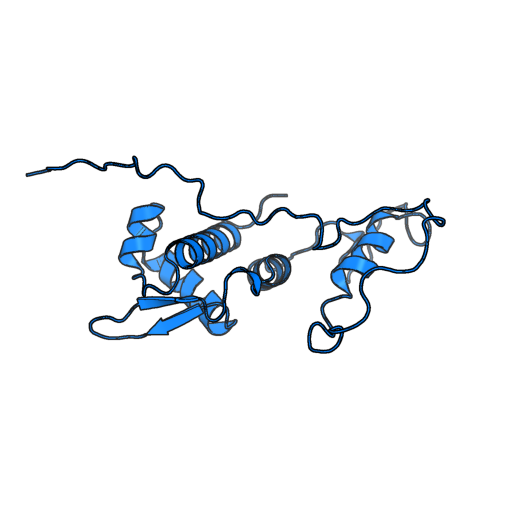C . SER A 1 98 ? 20.929 -9.999 -26.530 1.00 74.94 98 SER A C 1
ATOM 763 O O . SER A 1 98 ? 21.797 -10.820 -26.816 1.00 74.94 98 SER A O 1
ATOM 765 N N . CYS A 1 99 ? 19.705 -10.393 -26.159 1.00 77.12 99 CYS A N 1
ATOM 766 C CA . CYS A 1 99 ? 19.348 -11.788 -25.937 1.00 77.12 99 CYS A CA 1
ATOM 767 C C . CYS A 1 99 ? 19.553 -12.628 -27.218 1.00 77.12 99 CYS A C 1
ATOM 769 O O . CYS A 1 99 ? 18.858 -12.392 -28.211 1.00 77.12 99 CYS A O 1
ATOM 771 N N . PRO A 1 100 ? 20.418 -13.661 -27.186 1.00 79.94 100 PRO A N 1
ATOM 772 C CA . PRO A 1 100 ? 20.764 -14.461 -28.366 1.00 79.94 100 PRO A CA 1
ATOM 773 C C . PRO A 1 100 ? 19.600 -15.318 -28.886 1.00 79.94 100 PRO A C 1
ATOM 775 O O . PRO A 1 100 ? 19.669 -15.861 -29.981 1.00 79.94 100 PRO A O 1
ATOM 778 N N . LEU A 1 101 ? 18.516 -15.441 -28.112 1.00 76.81 101 LEU A N 1
ATOM 779 C CA . LEU A 1 101 ? 17.311 -16.187 -28.489 1.00 76.81 101 LEU A CA 1
ATOM 780 C C . LEU A 1 101 ? 16.320 -15.350 -29.318 1.00 76.81 101 LEU A C 1
ATOM 782 O O . LEU A 1 101 ? 15.241 -15.831 -29.675 1.00 76.81 101 LEU A O 1
ATOM 786 N N . LEU A 1 102 ? 16.633 -14.087 -29.604 1.00 71.31 102 LEU A N 1
ATOM 787 C CA . LEU A 1 102 ? 15.790 -13.205 -30.406 1.00 71.31 102 LEU A CA 1
ATOM 788 C C . LEU A 1 102 ? 16.186 -13.216 -31.884 1.00 71.31 102 LEU A C 1
ATOM 790 O O . LEU A 1 102 ? 17.367 -13.348 -32.186 1.00 71.31 102 LEU A O 1
ATOM 794 N N . PRO A 1 103 ? 15.224 -13.024 -32.811 1.00 63.88 103 PRO A N 1
ATOM 795 C CA . PRO A 1 103 ? 13.801 -12.745 -32.573 1.00 63.88 103 PRO A CA 1
ATOM 796 C C . PRO A 1 103 ? 12.894 -13.987 -32.431 1.00 63.88 103 PRO A C 1
ATOM 798 O O . PRO A 1 103 ? 11.789 -13.849 -31.913 1.00 63.88 103 PRO A O 1
ATOM 801 N N . ASN A 1 104 ? 13.344 -15.185 -32.831 1.00 64.31 104 ASN A N 1
ATOM 802 C CA . ASN A 1 104 ? 12.438 -16.304 -33.161 1.00 64.31 104 ASN A CA 1
ATOM 803 C C . ASN A 1 104 ? 12.417 -17.477 -32.161 1.00 64.31 104 ASN A C 1
ATOM 805 O O . ASN A 1 104 ? 11.567 -18.354 -32.290 1.00 64.31 104 ASN A O 1
ATOM 809 N N . ALA A 1 105 ? 13.323 -17.522 -31.178 1.00 69.06 105 ALA A N 1
ATOM 810 C CA . ALA A 1 105 ? 13.485 -18.676 -30.281 1.00 69.06 105 ALA A CA 1
ATOM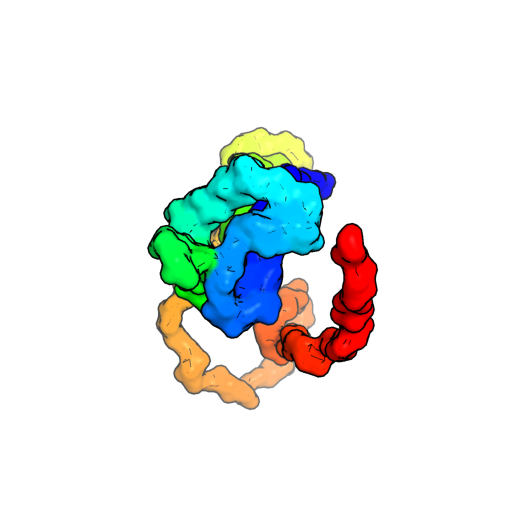 811 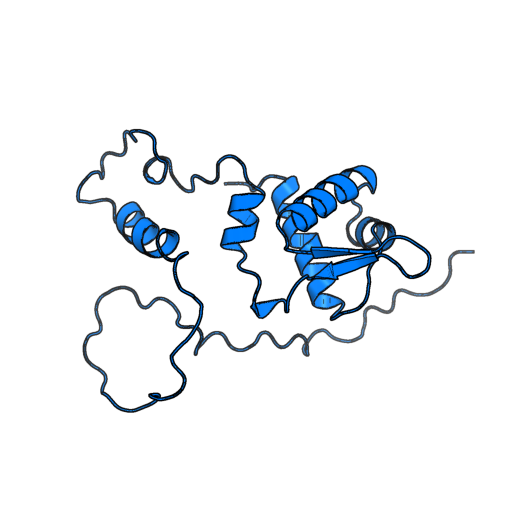C C . ALA A 1 105 ? 13.183 -18.369 -28.802 1.00 69.06 105 ALA A C 1
ATOM 813 O O . ALA A 1 105 ? 13.169 -19.267 -27.960 1.00 69.06 105 ALA A O 1
ATOM 814 N N . CYS A 1 106 ? 12.923 -17.107 -28.448 1.00 73.50 106 CYS A N 1
ATOM 815 C CA . CYS A 1 106 ? 12.644 -16.726 -27.069 1.00 73.50 106 CYS A CA 1
ATOM 816 C C . CYS A 1 106 ? 11.176 -17.015 -26.707 1.00 73.50 106 CYS A C 1
ATOM 818 O O . CYS A 1 106 ? 10.304 -16.142 -26.798 1.00 73.50 106 CYS A O 1
ATOM 820 N N . CYS A 1 107 ? 10.902 -18.242 -26.251 1.00 72.75 107 CYS A N 1
ATOM 821 C CA . CYS A 1 107 ? 9.586 -18.627 -25.728 1.00 72.75 107 CYS A CA 1
ATOM 822 C C . CYS A 1 107 ? 9.123 -17.696 -24.598 1.00 72.75 107 CYS A C 1
ATOM 824 O O . CYS A 1 107 ? 7.953 -17.324 -24.556 1.00 72.75 107 CYS A O 1
ATOM 826 N N . ALA A 1 108 ? 10.042 -17.239 -23.739 1.00 68.69 108 ALA A N 1
ATOM 827 C CA . ALA A 1 108 ? 9.731 -16.301 -22.662 1.00 68.69 108 ALA A CA 1
ATOM 828 C C . ALA A 1 108 ? 9.155 -14.975 -23.188 1.00 68.69 108 ALA A C 1
ATOM 830 O O . ALA A 1 108 ? 8.129 -14.531 -22.681 1.00 68.69 108 ALA A O 1
ATOM 831 N N . ARG A 1 109 ? 9.728 -14.382 -24.249 1.00 71.25 109 ARG A N 1
ATOM 832 C CA . ARG A 1 109 ? 9.188 -13.158 -24.877 1.00 71.25 109 ARG A CA 1
ATOM 833 C C . ARG A 1 109 ? 7.805 -13.383 -25.483 1.00 71.25 109 ARG A C 1
ATOM 835 O O . ARG A 1 109 ? 6.926 -12.535 -25.333 1.00 71.25 109 ARG A O 1
ATOM 842 N N . SER A 1 110 ? 7.606 -14.529 -26.125 1.00 70.31 110 SER A N 1
ATOM 843 C CA . SER A 1 110 ? 6.326 -14.893 -26.742 1.00 70.31 110 SER A CA 1
ATOM 844 C C . SER A 1 110 ? 5.219 -15.094 -25.697 1.00 70.31 110 SER A C 1
ATOM 846 O O . SER A 1 110 ? 4.139 -14.515 -25.822 1.00 70.31 110 SER A O 1
ATOM 848 N N . CYS A 1 111 ? 5.496 -15.840 -24.623 1.00 69.62 111 CYS A N 1
ATOM 849 C CA . CYS A 1 111 ? 4.556 -16.055 -23.517 1.00 69.62 111 CYS A CA 1
ATOM 850 C C . CYS A 1 111 ? 4.267 -14.761 -22.750 1.00 69.62 111 CYS A C 1
ATOM 852 O O . CYS A 1 111 ? 3.116 -14.444 -22.455 1.00 69.62 111 CYS A O 1
ATOM 854 N N . ALA A 1 112 ? 5.303 -13.979 -22.466 1.00 67.31 112 ALA A N 1
ATOM 855 C CA . ALA A 1 112 ? 5.184 -12.749 -21.708 1.00 67.31 112 ALA A CA 1
ATOM 856 C C . ALA A 1 112 ? 4.413 -11.655 -22.457 1.00 67.31 112 ALA A C 1
ATOM 858 O O . ALA A 1 112 ? 3.612 -10.975 -21.830 1.00 67.31 112 ALA A O 1
ATOM 859 N N . ARG A 1 113 ? 4.572 -11.502 -23.782 1.00 68.06 113 ARG A N 1
ATOM 860 C CA . ARG A 1 113 ? 3.726 -10.583 -24.572 1.00 68.06 113 ARG A CA 1
ATOM 861 C C . ARG A 1 113 ? 2.256 -10.990 -24.536 1.00 68.06 113 ARG A C 1
ATOM 863 O O . ARG A 1 113 ? 1.393 -10.125 -24.432 1.00 68.06 113 ARG A O 1
ATOM 870 N N . ARG A 1 114 ? 1.981 -12.296 -24.578 1.00 64.50 114 ARG A N 1
ATOM 871 C CA . ARG A 1 114 ? 0.618 -12.832 -24.492 1.00 64.50 114 ARG A CA 1
ATOM 872 C C . ARG A 1 114 ? -0.012 -12.584 -23.114 1.00 64.50 114 ARG A C 1
ATOM 874 O O . ARG A 1 114 ? -1.187 -12.253 -23.055 1.00 64.50 114 ARG A O 1
ATOM 881 N N . TYR A 1 115 ? 0.767 -12.679 -22.034 1.00 60.03 115 TYR A N 1
ATOM 882 C CA . TYR A 1 115 ? 0.287 -12.433 -20.667 1.00 60.03 115 TYR A CA 1
ATOM 883 C C . TYR A 1 115 ? 0.226 -10.938 -20.300 1.00 60.03 115 TYR A C 1
ATOM 885 O O . TYR A 1 115 ? -0.735 -10.481 -19.692 1.00 60.03 115 TYR A O 1
ATOM 893 N N . MET A 1 116 ? 1.233 -10.149 -20.684 1.00 58.47 116 MET A N 1
ATOM 894 C CA . MET A 1 116 ? 1.319 -8.722 -20.346 1.00 58.47 116 MET A CA 1
ATOM 895 C C . MET A 1 116 ? 0.472 -7.820 -21.250 1.00 58.47 116 MET A C 1
ATOM 897 O O . MET A 1 116 ? 0.071 -6.754 -20.801 1.00 58.47 116 MET A O 1
ATOM 901 N N . GLY A 1 117 ? 0.159 -8.235 -22.483 1.00 53.91 117 GLY A N 1
ATOM 902 C CA . GLY A 1 117 ? -0.741 -7.501 -23.384 1.00 53.91 117 GLY A CA 1
ATOM 903 C C . GLY A 1 117 ? -2.231 -7.625 -23.038 1.00 53.91 117 GLY A C 1
ATOM 904 O O . GLY A 1 117 ? -3.055 -6.954 -23.649 1.00 53.91 117 GLY A O 1
ATOM 905 N N . SER A 1 118 ? -2.588 -8.459 -22.058 1.00 50.44 118 SER A N 1
ATOM 906 C CA . SER A 1 118 ? -3.969 -8.691 -21.626 1.00 50.44 118 SER A CA 1
ATOM 907 C C . SER A 1 118 ? -4.367 -7.793 -20.443 1.00 50.44 118 SER A C 1
ATOM 909 O O . SER A 1 118 ? -4.899 -8.276 -19.448 1.00 50.44 118 SER A O 1
ATOM 911 N N . SER A 1 119 ? -4.092 -6.487 -20.512 1.00 44.84 119 SER A N 1
ATOM 912 C CA . SER A 1 119 ? -4.687 -5.497 -19.592 1.00 44.84 119 SER A CA 1
ATOM 913 C C . SER A 1 119 ? -5.896 -4.768 -20.194 1.00 44.84 119 SER A C 1
ATOM 915 O O . SER A 1 119 ? -6.546 -3.987 -19.505 1.00 44.84 119 SER A O 1
ATOM 917 N N . ALA A 1 120 ? -6.239 -5.031 -21.459 1.00 40.78 120 ALA A N 1
ATOM 918 C CA . ALA A 1 120 ? -7.369 -4.404 -22.134 1.00 40.78 120 ALA A CA 1
ATOM 919 C C . ALA A 1 120 ? -8.549 -5.383 -22.265 1.00 40.78 120 ALA A C 1
ATOM 921 O O . ALA A 1 120 ? -8.441 -6.419 -22.915 1.00 40.78 120 ALA A O 1
ATOM 922 N N . SER A 1 121 ? -9.690 -4.997 -21.686 1.00 39.91 121 SER A N 1
ATOM 923 C CA . SER A 1 121 ? -11.005 -5.665 -21.700 1.00 39.91 121 SER A CA 1
ATOM 924 C C . SER A 1 121 ? -11.187 -6.861 -20.755 1.00 39.91 121 SER A C 1
ATOM 926 O O . SER A 1 121 ? -11.408 -7.998 -21.154 1.00 39.91 121 SER A O 1
ATOM 928 N N . TRP A 1 122 ? -11.203 -6.565 -19.457 1.00 31.28 122 TRP A N 1
ATOM 929 C CA . TRP A 1 122 ? -11.910 -7.390 -18.474 1.00 31.28 122 TRP A CA 1
ATOM 930 C C . TRP A 1 122 ? -13.118 -6.625 -17.929 1.00 31.28 122 TRP A C 1
ATOM 932 O O . TRP A 1 122 ? -13.273 -6.402 -16.735 1.00 31.28 122 TRP A O 1
ATOM 942 N N . THR A 1 123 ? -13.978 -6.167 -18.836 1.00 43.06 123 THR A N 1
ATOM 943 C CA . THR A 1 123 ? -15.327 -5.717 -18.492 1.00 43.06 123 THR A CA 1
ATOM 944 C C . THR A 1 123 ? -16.313 -6.211 -19.551 1.00 43.06 123 THR A C 1
ATOM 946 O O . THR A 1 123 ? -16.294 -5.786 -20.700 1.00 43.06 123 THR A O 1
ATOM 949 N N . SER A 1 124 ? -17.190 -7.117 -19.110 1.00 42.34 124 SER A N 1
ATOM 950 C CA . SER A 1 124 ? -18.491 -7.453 -19.704 1.00 42.34 124 SER A CA 1
ATOM 951 C C . SER A 1 124 ? -18.514 -8.221 -21.032 1.00 42.34 124 SER A C 1
ATOM 953 O O . SER A 1 124 ? -18.559 -7.639 -22.110 1.00 42.34 124 SER A O 1
ATOM 955 N N . THR A 1 125 ? -18.650 -9.551 -20.943 1.00 44.19 125 THR A N 1
ATOM 956 C CA . THR A 1 125 ? -19.846 -10.332 -21.363 1.00 44.19 125 THR A CA 1
ATOM 957 C C . THR A 1 125 ? -19.451 -11.802 -21.558 1.00 44.19 125 THR A C 1
ATOM 959 O O . THR A 1 125 ? -18.984 -12.178 -22.624 1.00 44.19 125 THR A O 1
ATOM 962 N N . ALA A 1 126 ? -19.673 -12.654 -20.555 1.00 35.75 126 ALA A N 1
ATOM 963 C CA . ALA A 1 126 ? -19.800 -14.104 -20.763 1.00 35.75 126 ALA A CA 1
ATOM 964 C C . ALA A 1 126 ? -20.571 -14.756 -19.604 1.00 35.75 126 ALA A C 1
ATOM 966 O O . ALA A 1 126 ? -20.153 -15.745 -19.011 1.00 35.75 126 ALA A O 1
ATOM 967 N N . SER A 1 127 ? -21.736 -14.191 -19.281 1.00 46.84 127 SER A N 1
ATOM 968 C CA . SER A 1 127 ? -22.823 -15.024 -18.776 1.00 46.84 127 SER A CA 1
ATOM 969 C C . SER A 1 127 ? -23.454 -15.698 -19.997 1.00 46.84 127 SER A C 1
ATOM 971 O O . SER A 1 127 ? -23.792 -15.006 -20.956 1.00 46.84 127 SER A O 1
ATOM 973 N N . LYS A 1 128 ? -23.609 -17.027 -19.929 1.00 43.19 128 LYS A N 1
ATOM 974 C CA . LYS A 1 128 ? -24.181 -17.955 -20.931 1.00 43.19 128 LYS A CA 1
ATOM 975 C C . LYS A 1 128 ? -23.219 -18.447 -22.021 1.00 43.19 128 LYS A C 1
ATOM 977 O O . LYS A 1 128 ? -23.208 -17.925 -23.122 1.00 43.19 128 LYS A O 1
ATOM 982 N N . ILE A 1 129 ? -22.479 -19.510 -21.696 1.00 40.28 129 ILE A N 1
ATOM 983 C CA . ILE A 1 129 ? -22.257 -20.759 -22.467 1.00 40.28 129 ILE A CA 1
ATOM 984 C C . ILE A 1 129 ? -21.142 -21.501 -21.718 1.00 40.28 129 ILE A C 1
ATOM 986 O O . ILE A 1 129 ? -19.968 -21.476 -22.065 1.00 40.28 129 ILE A O 1
ATOM 990 N N . TRP A 1 130 ? -21.512 -22.100 -20.589 1.00 38.12 130 TRP A N 1
ATOM 991 C CA . TRP A 1 130 ? -20.718 -23.170 -20.003 1.00 38.12 130 TRP A CA 1
ATOM 992 C C . TRP A 1 130 ? -21.092 -24.498 -20.705 1.00 38.12 130 TRP A C 1
ATOM 994 O O . TRP A 1 130 ? -22.172 -24.631 -21.278 1.00 38.12 130 TRP A O 1
ATOM 1004 N N . TRP A 1 131 ? -20.185 -25.473 -20.626 1.00 36.09 131 TRP A N 1
ATOM 1005 C CA . TRP A 1 131 ? -20.407 -26.932 -20.560 1.00 36.09 131 TRP A CA 1
ATOM 1006 C C . TRP A 1 131 ? -20.681 -27.843 -21.781 1.00 36.09 131 TRP A C 1
ATOM 1008 O O . TRP A 1 131 ? -20.794 -29.044 -21.545 1.00 36.09 131 TRP A O 1
ATOM 1018 N N . ARG A 1 132 ? -20.685 -27.441 -23.065 1.00 35.75 132 ARG A N 1
ATOM 1019 C CA . ARG A 1 132 ? -20.714 -28.458 -24.163 1.00 35.75 132 ARG A CA 1
ATOM 1020 C C . ARG A 1 132 ? -19.854 -28.129 -25.391 1.00 35.75 132 ARG A C 1
ATOM 1022 O O . ARG A 1 132 ? -20.361 -27.528 -26.327 1.00 35.75 132 ARG A O 1
ATOM 1029 N N . ALA A 1 133 ? -18.608 -28.614 -25.423 1.00 36.47 133 ALA A N 1
ATOM 1030 C CA . ALA A 1 133 ? -17.920 -29.120 -26.627 1.00 36.47 133 ALA A CA 1
ATOM 1031 C C . ALA A 1 133 ? -16.575 -29.784 -26.244 1.00 36.47 133 ALA A C 1
ATOM 1033 O O . ALA A 1 133 ? -15.990 -29.406 -25.230 1.00 36.47 133 ALA A O 1
ATOM 1034 N N . PRO A 1 134 ? -16.120 -30.808 -26.989 1.00 42.03 134 PRO A N 1
ATOM 1035 C CA . PRO A 1 134 ? -15.305 -31.893 -26.460 1.00 42.03 134 PRO A CA 1
ATOM 1036 C C . PRO A 1 134 ? -13.797 -31.623 -26.487 1.00 42.03 134 PRO A C 1
ATOM 1038 O O . PRO A 1 134 ? -13.262 -30.896 -27.320 1.00 42.03 134 PRO A O 1
ATOM 1041 N N . VAL A 1 135 ? -13.134 -32.305 -25.557 1.00 48.09 135 VAL A N 1
ATOM 1042 C CA . VAL A 1 135 ? -11.708 -32.634 -25.507 1.00 48.09 135 VAL A CA 1
ATOM 1043 C C . VAL A 1 135 ? -11.194 -33.009 -26.900 1.00 48.09 135 VAL A C 1
ATOM 1045 O O . VAL A 1 135 ? -11.626 -34.032 -27.415 1.00 48.09 135 VAL A O 1
ATOM 1048 N N . LEU A 1 136 ? -10.301 -32.198 -27.490 1.00 43.06 136 LEU A N 1
ATOM 1049 C CA . LEU A 1 136 ? -9.181 -32.602 -28.372 1.00 43.06 136 LEU A CA 1
ATOM 1050 C C . LEU A 1 136 ? -8.584 -31.394 -29.125 1.00 43.06 136 LEU A C 1
ATOM 1052 O O . LEU A 1 136 ? -8.777 -31.257 -30.322 1.00 43.06 136 LEU A O 1
ATOM 1056 N N . VAL A 1 137 ? -7.813 -30.549 -28.429 1.00 39.38 137 VAL A N 1
ATOM 1057 C CA . VAL A 1 137 ? -6.515 -30.025 -28.917 1.00 39.38 137 VAL A CA 1
ATOM 1058 C C . VAL A 1 137 ? -5.645 -29.772 -27.677 1.00 39.38 137 VAL A C 1
ATOM 1060 O O . VAL A 1 137 ? -5.511 -28.654 -27.189 1.00 39.38 137 VAL A O 1
ATOM 1063 N N . MET A 1 138 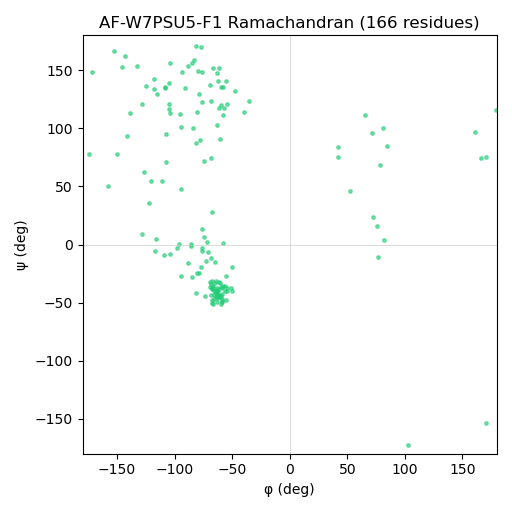? -5.087 -30.844 -27.114 1.00 36.72 138 MET A N 1
ATOM 1064 C CA . MET A 1 138 ? -4.006 -30.767 -26.130 1.00 36.72 138 MET A CA 1
ATOM 1065 C C . MET A 1 138 ? -2.678 -30.904 -26.870 1.00 36.72 138 MET A C 1
ATOM 1067 O O . MET A 1 138 ? -2.286 -32.007 -27.224 1.00 36.72 138 MET A O 1
ATOM 1071 N N . SER A 1 139 ? -1.999 -29.779 -27.098 1.00 45.25 139 SER A N 1
ATOM 1072 C CA . SER A 1 139 ? -0.538 -29.671 -26.981 1.00 45.25 139 SER A CA 1
ATOM 1073 C C . SER A 1 139 ? -0.118 -28.213 -27.170 1.00 45.25 139 SER A C 1
ATOM 1075 O O . SER A 1 139 ? 0.318 -27.827 -28.249 1.00 45.25 139 SER A O 1
ATOM 1077 N N . SER A 1 140 ? -0.286 -27.391 -26.133 1.00 39.91 140 SER A N 1
ATOM 1078 C CA . SER A 1 140 ? 0.637 -26.302 -25.778 1.00 39.91 140 SER A CA 1
ATOM 1079 C C . SER A 1 140 ? 0.087 -25.576 -24.550 1.00 39.91 140 SER A C 1
ATOM 1081 O O . SER A 1 140 ? -0.998 -25.007 -24.608 1.00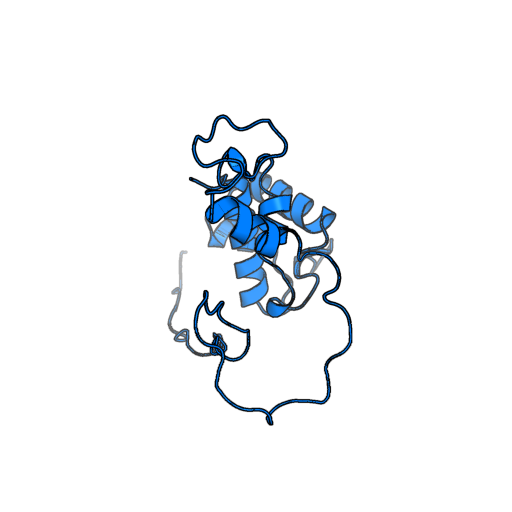 39.91 140 SER A O 1
ATOM 1083 N N . CYS A 1 141 ? 0.833 -25.643 -23.446 1.00 33.50 141 CYS A N 1
ATOM 1084 C CA . CYS A 1 141 ? 0.696 -24.828 -22.237 1.00 33.50 141 CYS A CA 1
ATOM 1085 C C . CYS A 1 141 ? -0.743 -24.584 -21.748 1.00 33.50 141 CYS A C 1
ATOM 1087 O O . CYS A 1 141 ? -1.324 -23.526 -21.988 1.00 33.50 141 CYS A O 1
ATOM 1089 N N . ALA A 1 142 ? -1.285 -25.533 -20.982 1.00 35.81 142 ALA A N 1
ATOM 1090 C CA . ALA A 1 142 ? -2.433 -25.255 -20.129 1.00 35.81 142 ALA A CA 1
ATOM 1091 C C . ALA A 1 142 ? -2.029 -24.203 -19.080 1.00 35.81 142 ALA A C 1
ATOM 1093 O O . ALA A 1 142 ? -1.317 -24.491 -18.121 1.00 35.81 142 ALA A O 1
ATOM 1094 N N . VAL A 1 143 ? -2.451 -22.962 -19.309 1.00 45.28 143 VAL A N 1
ATOM 1095 C CA . VAL A 1 143 ? -2.543 -21.924 -18.281 1.00 45.28 143 VAL A CA 1
ATOM 1096 C C . VAL A 1 143 ? -3.678 -22.343 -17.336 1.00 45.28 143 VAL A C 1
ATOM 1098 O O . VAL A 1 143 ? -4.713 -22.794 -17.833 1.00 45.28 143 VAL A O 1
ATOM 1101 N N . PRO A 1 144 ? -3.537 -22.228 -16.005 1.00 31.94 144 PRO A N 1
ATOM 1102 C CA . PRO A 1 144 ? -4.666 -22.449 -15.110 1.00 31.94 144 PRO A CA 1
ATOM 1103 C C . PRO A 1 144 ? -5.763 -21.423 -15.426 1.00 31.94 144 PRO A C 1
ATOM 1105 O O . PRO A 1 144 ? -5.549 -20.217 -15.325 1.00 31.94 144 PRO A O 1
ATOM 1108 N N . THR A 1 145 ? -6.931 -21.899 -15.853 1.00 43.53 145 THR A N 1
ATOM 1109 C CA . THR A 1 145 ? -8.153 -21.096 -15.933 1.00 43.53 145 THR A CA 1
ATOM 1110 C C . THR A 1 145 ? -8.727 -20.918 -14.525 1.00 43.53 145 THR A C 1
ATOM 1112 O O . THR A 1 145 ? -8.609 -21.814 -13.688 1.00 43.53 145 THR A O 1
ATOM 1115 N N . GLU A 1 146 ? -9.379 -19.780 -14.261 1.00 40.69 146 GLU A N 1
ATOM 1116 C CA . GLU A 1 146 ? -10.008 -19.423 -12.970 1.00 40.69 146 GLU A CA 1
ATOM 1117 C C . GLU A 1 146 ? -10.933 -20.503 -12.386 1.00 40.69 146 GLU A C 1
ATOM 1119 O O . GLU A 1 146 ? -11.189 -20.521 -11.189 1.00 40.69 146 GLU A O 1
ATOM 1124 N N . SER A 1 147 ? -11.400 -21.447 -13.203 1.00 42.69 147 SER A N 1
ATOM 1125 C CA . SER A 1 147 ? -12.251 -22.561 -12.790 1.00 42.69 147 SER A CA 1
ATOM 1126 C C . SER A 1 147 ? -11.558 -23.644 -11.949 1.00 42.69 147 SER A C 1
ATOM 1128 O O . SER A 1 147 ? -12.243 -24.567 -11.522 1.00 42.69 147 SER A O 1
ATOM 1130 N N . ASN A 1 148 ? -10.233 -23.594 -11.752 1.00 38.97 148 ASN A N 1
ATOM 1131 C CA . ASN A 1 148 ? -9.494 -24.619 -10.994 1.00 38.97 148 ASN A CA 1
ATOM 1132 C C . ASN A 1 148 ? -8.585 -24.059 -9.886 1.00 38.97 148 ASN A C 1
ATOM 1134 O O . ASN A 1 148 ? -7.804 -24.799 -9.289 1.00 38.97 148 ASN A O 1
ATOM 1138 N N . VAL A 1 149 ? -8.693 -22.761 -9.589 1.00 42.88 149 VAL A N 1
ATOM 1139 C CA . VAL A 1 149 ? -8.212 -22.218 -8.317 1.00 42.88 149 VAL A CA 1
ATOM 1140 C C . VAL A 1 149 ? -9.348 -22.455 -7.335 1.00 42.88 149 VAL A C 1
ATOM 1142 O O . VAL A 1 149 ? -10.350 -21.743 -7.360 1.00 42.88 149 VAL A O 1
ATOM 1145 N N . ALA A 1 150 ? -9.235 -23.506 -6.520 1.00 32.03 150 ALA A N 1
ATOM 1146 C CA . ALA A 1 150 ? -10.110 -23.659 -5.365 1.00 32.03 150 ALA A CA 1
ATOM 1147 C C . ALA A 1 150 ? -10.134 -22.312 -4.624 1.00 32.03 150 ALA A C 1
ATOM 1149 O O . ALA A 1 150 ? -9.057 -21.728 -4.443 1.00 32.03 150 ALA A O 1
ATOM 1150 N N . PRO A 1 151 ? -11.310 -21.776 -4.250 1.00 32.53 151 PRO A N 1
ATOM 1151 C CA . PRO A 1 151 ? -11.342 -20.557 -3.470 1.00 32.53 151 PRO A CA 1
ATOM 1152 C C . PRO A 1 151 ? -10.470 -20.816 -2.246 1.00 32.53 151 PRO A C 1
ATOM 1154 O O . PRO A 1 151 ? -10.712 -21.760 -1.495 1.00 32.53 151 PRO A O 1
ATOM 1157 N N . LEU A 1 152 ? -9.422 -20.011 -2.071 1.00 37.44 152 LEU A N 1
ATOM 1158 C CA . LEU A 1 152 ? -8.778 -19.876 -0.776 1.00 37.44 152 LEU A CA 1
ATOM 1159 C C . LEU A 1 152 ? -9.808 -19.167 0.104 1.00 37.44 152 LEU A C 1
ATOM 1161 O O . LEU A 1 152 ? -9.748 -17.959 0.316 1.00 37.44 152 LEU A O 1
ATOM 1165 N N . THR A 1 153 ? -10.835 -19.912 0.511 1.00 34.84 153 THR A N 1
ATOM 1166 C CA . THR A 1 153 ? -11.756 -19.514 1.556 1.00 34.84 153 THR A CA 1
ATOM 1167 C C . THR A 1 153 ? -10.888 -19.261 2.773 1.00 34.84 153 THR A C 1
ATOM 1169 O O . THR A 1 153 ? -10.209 -20.160 3.269 1.00 34.84 153 THR A O 1
ATOM 1172 N N . VAL A 1 154 ? -10.907 -18.018 3.233 1.00 44.09 154 VAL A N 1
ATOM 1173 C CA . VAL A 1 154 ? -10.312 -17.546 4.489 1.00 44.09 154 VAL A CA 1
ATOM 1174 C C . VAL A 1 154 ? -10.856 -18.277 5.732 1.00 44.09 154 VAL A C 1
ATOM 1176 O O . VAL A 1 154 ? -10.394 -18.026 6.837 1.00 44.09 154 VAL A O 1
ATOM 1179 N N . ASP A 1 155 ? -11.759 -19.245 5.557 1.00 36.12 155 ASP A N 1
ATOM 1180 C CA . ASP A 1 155 ? -12.404 -20.048 6.601 1.00 36.12 155 ASP A CA 1
ATOM 1181 C C . ASP A 1 155 ? -11.504 -21.125 7.243 1.00 36.12 155 ASP A C 1
ATOM 1183 O O . ASP A 1 155 ? -11.974 -21.920 8.053 1.00 36.12 155 ASP A O 1
ATOM 1187 N N . ALA A 1 156 ? -10.209 -21.172 6.914 1.00 38.53 156 ALA A N 1
ATOM 1188 C CA . ALA A 1 156 ? -9.268 -22.156 7.459 1.00 38.53 156 ALA A CA 1
ATOM 1189 C C . ALA A 1 156 ? -8.059 -21.531 8.176 1.00 38.53 156 ALA A C 1
ATOM 1191 O O . ALA A 1 156 ? -6.958 -22.081 8.120 1.00 38.53 156 ALA A O 1
ATOM 1192 N N . LEU A 1 157 ? -8.243 -20.402 8.870 1.00 40.75 157 LEU A N 1
ATOM 1193 C CA . LEU A 1 157 ? -7.288 -19.973 9.896 1.00 40.75 157 LEU A CA 1
ATOM 1194 C C . LEU A 1 157 ? -7.888 -20.242 11.286 1.00 40.75 157 LEU A C 1
ATOM 1196 O O . LEU A 1 157 ? -8.935 -19.677 11.603 1.00 40.75 157 LEU A O 1
ATOM 1200 N N . PRO A 1 158 ? -7.282 -21.113 12.116 1.00 32.97 158 PRO A N 1
ATOM 1201 C CA . PRO A 1 158 ? -7.799 -21.387 13.449 1.00 32.97 158 PRO A CA 1
ATOM 1202 C C . PRO A 1 158 ? -7.827 -20.100 14.280 1.00 32.97 158 PRO A C 1
ATOM 1204 O O . PRO A 1 158 ? -6.868 -19.330 14.296 1.00 32.97 158 PRO A O 1
ATOM 1207 N N . ALA A 1 159 ? -8.934 -19.901 14.993 1.00 39.25 159 ALA A N 1
ATOM 1208 C CA . ALA A 1 159 ? -9.223 -18.777 15.883 1.00 39.25 159 ALA A CA 1
ATOM 1209 C C . ALA A 1 159 ? -8.340 -18.726 17.155 1.00 39.25 159 ALA A C 1
ATOM 1211 O O . ALA A 1 159 ? -8.758 -18.205 18.183 1.00 39.25 159 ALA A O 1
ATOM 1212 N N . GLU A 1 160 ? -7.114 -19.249 17.104 1.00 41.06 160 GLU A N 1
ATOM 1213 C CA . GLU A 1 160 ? -6.221 -19.408 18.256 1.00 41.06 160 GLU A CA 1
ATOM 1214 C C . GLU A 1 160 ? -4.903 -18.643 18.060 1.00 41.06 160 GLU A C 1
ATOM 1216 O O . GLU A 1 160 ? -3.808 -19.180 18.191 1.00 41.06 160 GLU A O 1
ATOM 1221 N N . LEU A 1 161 ? -5.002 -17.343 17.782 1.00 40.16 161 LEU A N 1
ATOM 1222 C CA . LEU A 1 161 ? -3.993 -16.391 18.251 1.00 40.16 161 LEU A CA 1
ATOM 1223 C C . LEU A 1 161 ? -4.613 -15.567 19.372 1.00 40.16 161 LEU A C 1
ATOM 1225 O O . LEU A 1 161 ? -4.913 -14.382 19.239 1.00 40.16 161 LEU A O 1
ATOM 1229 N N . GLY A 1 162 ? -4.801 -16.253 20.501 1.00 36.88 162 GLY A N 1
ATOM 1230 C CA . GLY A 1 162 ? -4.900 -15.620 21.802 1.00 36.88 162 GLY A CA 1
ATOM 1231 C C . GLY A 1 162 ? -3.599 -14.881 22.090 1.00 36.88 162 GLY A C 1
ATOM 1232 O O . GLY A 1 162 ? -2.661 -15.445 22.648 1.00 36.88 162 GLY A O 1
ATOM 1233 N N . ILE A 1 163 ? -3.538 -13.605 21.715 1.00 44.88 163 ILE A N 1
ATOM 1234 C CA . ILE A 1 163 ? -2.581 -12.678 22.310 1.00 44.88 163 ILE A CA 1
ATOM 1235 C C . ILE A 1 163 ? -3.172 -12.292 23.666 1.00 44.88 163 ILE A C 1
ATOM 1237 O O . ILE A 1 163 ? -3.975 -11.368 23.790 1.00 44.88 163 ILE A O 1
ATOM 1241 N N . LEU A 1 164 ? -2.800 -13.096 24.665 1.00 38.72 164 LEU A N 1
ATOM 1242 C CA . LEU A 1 164 ? -2.754 -12.748 26.085 1.00 38.72 164 LEU A CA 1
ATOM 1243 C C . LEU A 1 164 ? -2.330 -11.267 26.201 1.00 38.72 164 LEU A C 1
ATOM 1245 O O . LEU A 1 164 ? -1.348 -10.852 25.597 1.00 38.72 164 LEU A O 1
ATOM 1249 N N . GLY A 1 165 ? -3.091 -10.389 26.846 1.00 32.44 165 GLY A N 1
ATOM 1250 C CA . GLY A 1 165 ? -3.416 -10.495 28.261 1.00 32.44 165 GLY A CA 1
ATOM 1251 C C . GLY A 1 165 ? -2.236 -9.960 29.077 1.00 32.44 165 GLY A C 1
ATOM 1252 O O . GLY A 1 165 ? -1.275 -10.685 29.291 1.00 32.44 165 GLY A O 1
ATOM 1253 N N . ASN A 1 166 ? -2.363 -8.714 29.547 1.00 38.75 166 ASN A N 1
ATOM 1254 C CA . ASN A 1 166 ? -1.506 -8.007 30.510 1.00 38.75 166 ASN A CA 1
ATOM 1255 C C . ASN A 1 166 ? -0.055 -7.682 30.118 1.00 38.75 166 ASN A C 1
ATOM 1257 O O . ASN A 1 166 ? 0.836 -8.521 30.198 1.00 38.75 166 ASN A O 1
ATOM 1261 N N . VAL A 1 167 ? 0.207 -6.383 29.951 1.00 39.62 167 VAL A N 1
ATOM 1262 C CA . VAL A 1 167 ? 1.392 -5.755 30.549 1.00 39.62 167 VAL A CA 1
ATOM 1263 C C . VAL A 1 167 ? 0.905 -4.524 31.310 1.00 39.62 167 VAL A C 1
ATOM 1265 O O . VAL A 1 167 ? 0.207 -3.679 30.749 1.00 39.62 167 VAL A O 1
ATOM 1268 N N . ALA A 1 168 ? 1.187 -4.546 32.612 1.00 36.44 168 ALA A N 1
ATOM 1269 C CA . ALA A 1 168 ? 0.985 -3.471 33.574 1.00 36.44 168 ALA A CA 1
ATOM 1270 C C . ALA A 1 168 ? 1.877 -2.256 33.280 1.00 36.44 168 ALA A C 1
ATOM 1272 O O . ALA A 1 168 ? 2.916 -2.437 32.605 1.00 36.44 168 ALA A O 1
#

Mean predicted aligned error: 14.97 Å